Protein AF-A0AAV4ZDG6-F1 (afdb_monomer)

Sequence (101 aa):
MLIAMTASVILVVTTILVLYETLRLTSEHIVELPVPPRVRILGVVLMTFVGHTVAVWIYAGADWLLVLWIGEDAFAGTPVKTFLDCLYFSVVTYTSLGFGD

Radius of gyration: 16.95 Å; Cα contacts (8 Å, |Δi|>4): 64; chains: 1; bounding box: 43×28×42 Å

Mean predicted aligned error: 5.87 Å

Organism: NCBI:txid570505

Solvent-accessible surface area (backbone atoms only — not comparable to full-atom values): 5714 Å² total; per-residue (Å²): 108,70,67,57,56,53,49,50,54,51,50,53,52,51,39,52,52,48,43,48,48,41,51,50,55,46,59,63,57,56,72,76,48,98,63,58,74,71,58,50,54,52,51,50,53,53,45,49,51,51,30,52,53,53,40,35,50,52,49,13,50,52,50,40,50,46,35,75,74,67,34,68,75,71,42,93,84,53,91,60,83,47,67,67,45,25,38,51,51,29,46,32,59,75,69,68,67,56,83,95,120

Nearest PDB structures (foldseek):
  8i6v-assembly1_A  TM=3.819E-01  e=5.790E+00  Saccharomyces cerevisiae S288C

Foldseek 3Di:
DVVVVVLVVVLVVVLVVLLVVLQVVLVVVLVPDPDDPVVSVVSNVVSNVVSLLVSLLSQLVSVVVCCVPVNQPPDPPDRQPDSVSSSVVSVCVSVVVDDPD

Structure (mmCIF, N/CA/C/O backbone):
data_AF-A0AAV4ZDG6-F1
#
_entry.id   AF-A0AAV4ZDG6-F1
#
loop_
_atom_site.group_PDB
_atom_site.id
_atom_site.type_symbol
_atom_site.label_atom_id
_atom_site.label_alt_id
_atom_site.label_comp_id
_atom_site.label_asym_id
_atom_site.label_entity_id
_atom_site.label_seq_id
_atom_site.pdbx_PDB_ins_code
_atom_site.Cartn_x
_atom_site.Cartn_y
_atom_site.Cartn_z
_atom_site.occupancy
_atom_site.B_iso_or_equiv
_atom_site.auth_seq_id
_atom_site.auth_comp_id
_atom_site.auth_asym_id
_atom_site.auth_atom_id
_atom_site.pdbx_PDB_model_num
ATOM 1 N N . MET A 1 1 ? 17.564 8.357 -11.073 1.00 77.06 1 MET A N 1
ATOM 2 C CA . MET A 1 1 ? 17.749 8.610 -9.622 1.00 77.06 1 MET A CA 1
ATOM 3 C C . MET A 1 1 ? 16.758 9.632 -9.071 1.00 77.06 1 MET A C 1
ATOM 5 O O . MET A 1 1 ? 15.941 9.230 -8.261 1.00 77.06 1 MET A O 1
ATOM 9 N N . LEU A 1 2 ? 16.746 10.894 -9.528 1.00 86.25 2 LEU A N 1
ATOM 10 C CA . LEU A 1 2 ? 15.786 11.905 -9.035 1.00 86.25 2 LEU A CA 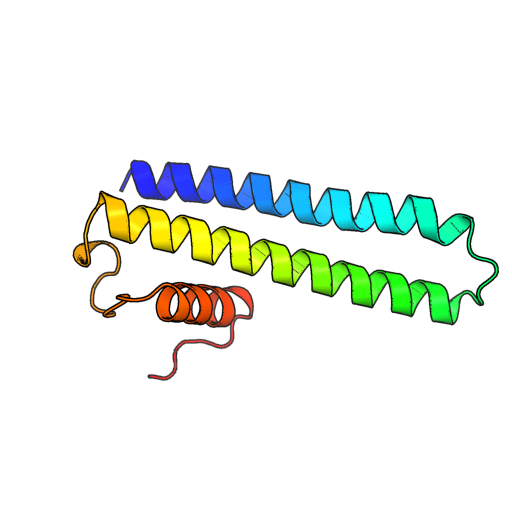1
ATOM 11 C C . LEU A 1 2 ? 14.315 11.468 -9.167 1.00 86.25 2 LEU A C 1
ATOM 13 O O . LEU A 1 2 ? 13.578 11.545 -8.194 1.00 86.25 2 LEU A O 1
ATOM 17 N N . ILE A 1 3 ? 13.924 10.924 -10.327 1.00 85.12 3 ILE A N 1
ATOM 18 C CA . ILE A 1 3 ? 12.560 10.416 -10.576 1.00 85.12 3 ILE A CA 1
ATOM 19 C C . ILE A 1 3 ? 12.159 9.355 -9.543 1.00 85.12 3 ILE A C 1
ATOM 21 O O . ILE A 1 3 ? 11.086 9.450 -8.957 1.00 85.12 3 ILE A O 1
ATOM 25 N N . ALA A 1 4 ? 13.040 8.385 -9.281 1.00 84.00 4 ALA A N 1
ATOM 26 C CA . ALA A 1 4 ? 12.790 7.329 -8.305 1.00 84.00 4 ALA A CA 1
ATOM 27 C C . ALA A 1 4 ? 12.646 7.896 -6.885 1.00 84.00 4 ALA A C 1
ATOM 29 O O . ALA A 1 4 ? 11.707 7.540 -6.188 1.00 84.00 4 ALA A O 1
ATOM 30 N N . MET A 1 5 ? 13.503 8.843 -6.479 1.00 89.38 5 MET A N 1
ATOM 31 C CA . MET A 1 5 ? 13.400 9.486 -5.160 1.00 89.38 5 MET A CA 1
ATOM 32 C C . MET A 1 5 ? 12.076 10.241 -4.997 1.00 89.38 5 MET A C 1
ATOM 34 O O . MET A 1 5 ? 11.420 10.126 -3.964 1.00 89.38 5 MET A O 1
ATOM 38 N N . THR A 1 6 ? 11.660 10.990 -6.021 1.00 91.00 6 THR A N 1
ATOM 39 C CA . THR A 1 6 ? 10.373 11.694 -6.010 1.00 91.00 6 THR A CA 1
ATOM 40 C C . THR A 1 6 ? 9.203 10.713 -5.963 1.00 91.00 6 THR A C 1
ATOM 42 O O . THR A 1 6 ? 8.293 10.901 -5.157 1.00 91.00 6 THR A O 1
ATOM 45 N N . ALA A 1 7 ? 9.244 9.640 -6.758 1.00 90.38 7 ALA A N 1
ATOM 46 C CA . ALA A 1 7 ? 8.234 8.585 -6.734 1.00 90.38 7 ALA A CA 1
ATOM 47 C C . ALA A 1 7 ? 8.139 7.924 -5.351 1.00 90.38 7 ALA A C 1
ATOM 49 O O . ALA A 1 7 ? 7.037 7.756 -4.839 1.00 90.38 7 ALA A O 1
ATOM 50 N N . SER A 1 8 ? 9.269 7.632 -4.697 1.00 91.12 8 SER A N 1
ATOM 51 C CA . SER A 1 8 ? 9.286 7.060 -3.346 1.00 91.12 8 SER A CA 1
ATOM 52 C C . SER A 1 8 ? 8.618 7.971 -2.317 1.00 91.12 8 SER A C 1
ATOM 54 O O . SER A 1 8 ? 7.827 7.492 -1.511 1.00 91.12 8 SER A O 1
ATOM 56 N N . VAL A 1 9 ? 8.886 9.282 -2.349 1.00 95.44 9 VAL A N 1
ATOM 57 C CA . VAL A 1 9 ? 8.233 10.237 -1.435 1.00 95.44 9 VAL A CA 1
ATOM 58 C C . VAL A 1 9 ? 6.724 10.268 -1.671 1.00 95.44 9 VAL A C 1
ATOM 60 O O . VAL A 1 9 ? 5.959 10.201 -0.710 1.00 95.44 9 VAL A O 1
ATOM 63 N N . ILE A 1 10 ? 6.290 10.319 -2.935 1.00 95.44 10 ILE A N 1
ATOM 64 C CA . ILE A 1 10 ? 4.865 10.287 -3.292 1.00 95.44 10 ILE A CA 1
ATOM 65 C C . ILE A 1 10 ? 4.223 9.000 -2.771 1.00 95.44 10 ILE A C 1
ATOM 67 O O . ILE A 1 10 ? 3.211 9.068 -2.083 1.00 95.44 10 ILE A O 1
ATOM 71 N N . LEU A 1 11 ? 4.840 7.844 -3.021 1.00 94.94 11 LEU A N 1
ATOM 72 C CA . LEU A 1 11 ? 4.333 6.543 -2.587 1.00 94.94 11 LEU A CA 1
ATOM 73 C C . LEU A 1 11 ? 4.215 6.425 -1.070 1.00 94.94 11 LEU A C 1
ATOM 75 O O . LEU A 1 11 ? 3.206 5.922 -0.576 1.00 94.94 11 LEU A O 1
ATOM 79 N N . VAL A 1 12 ? 5.202 6.923 -0.322 1.00 95.88 12 VAL A N 1
ATOM 80 C CA . VAL A 1 12 ? 5.152 6.943 1.146 1.00 95.88 12 VAL A CA 1
ATOM 81 C C . VAL A 1 12 ? 3.985 7.803 1.628 1.00 95.88 12 VAL A C 1
ATOM 83 O O . VAL A 1 12 ? 3.203 7.353 2.463 1.00 95.88 12 VAL A O 1
ATOM 86 N N . VAL A 1 13 ? 3.815 9.008 1.075 1.00 97.56 13 VAL A N 1
ATOM 87 C CA . VAL A 1 13 ? 2.696 9.892 1.437 1.00 97.56 13 VAL A CA 1
ATOM 88 C C . VAL A 1 13 ? 1.356 9.244 1.091 1.00 97.56 13 VAL A C 1
ATOM 90 O O . VAL A 1 13 ? 0.466 9.197 1.938 1.00 97.56 13 VAL A O 1
ATOM 93 N N . THR A 1 14 ? 1.212 8.687 -0.112 1.00 96.50 14 THR A N 1
ATOM 94 C CA . THR A 1 14 ? -0.003 7.979 -0.532 1.00 96.50 14 THR A CA 1
ATOM 95 C C . THR A 1 14 ? -0.305 6.79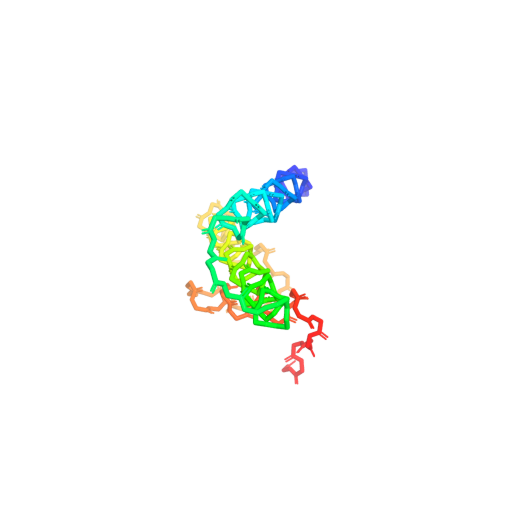9 0.388 1.00 96.50 14 THR A C 1
ATOM 97 O O . THR A 1 14 ? -1.450 6.624 0.795 1.00 96.50 14 THR A O 1
ATOM 100 N N . THR A 1 15 ? 0.708 6.030 0.784 1.00 96.00 15 THR A N 1
ATOM 101 C CA . THR A 1 15 ? 0.550 4.897 1.705 1.00 96.00 15 THR A CA 1
ATOM 102 C C . THR A 1 15 ? 0.063 5.351 3.074 1.00 96.00 15 THR A C 1
ATOM 104 O O . THR A 1 15 ? -0.875 4.769 3.615 1.00 96.00 15 THR A O 1
ATOM 107 N N . ILE A 1 16 ? 0.645 6.424 3.618 1.00 96.50 16 ILE A N 1
ATOM 108 C CA . ILE A 1 16 ? 0.205 7.006 4.891 1.00 96.50 16 ILE A CA 1
ATOM 109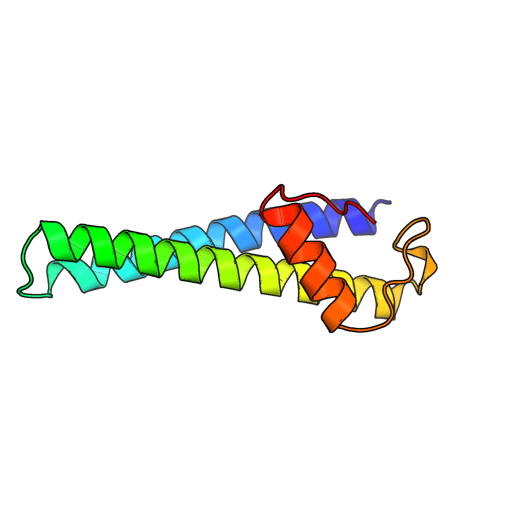 C C . ILE A 1 16 ? -1.260 7.440 4.800 1.00 96.50 16 ILE A C 1
ATOM 111 O O . ILE A 1 16 ? -2.033 7.142 5.707 1.00 96.50 16 ILE A O 1
ATOM 115 N N . LEU A 1 17 ? -1.658 8.097 3.707 1.00 97.25 17 LEU A N 1
ATOM 116 C CA . LEU A 1 17 ? -3.039 8.538 3.503 1.00 97.25 17 LEU A CA 1
ATOM 117 C C . LEU A 1 17 ? -4.014 7.362 3.390 1.00 97.25 17 LEU A C 1
ATOM 119 O O . LEU A 1 17 ? -5.076 7.402 4.002 1.00 97.25 17 LEU A O 1
ATOM 123 N N . VAL A 1 18 ? -3.654 6.302 2.663 1.00 96.12 18 VAL A N 1
ATOM 124 C CA . VAL A 1 18 ? -4.484 5.094 2.538 1.00 96.12 18 VAL A CA 1
ATOM 125 C C . VAL A 1 18 ? -4.667 4.421 3.892 1.00 96.12 18 VAL A C 1
ATOM 127 O O . VAL A 1 18 ? -5.793 4.118 4.280 1.00 96.12 18 VAL A O 1
ATOM 130 N N . LEU A 1 19 ? -3.583 4.225 4.644 1.00 95.62 19 LEU A N 1
ATOM 131 C CA . LEU A 1 19 ? -3.657 3.616 5.970 1.00 95.62 19 LEU A CA 1
ATOM 132 C C . LEU A 1 1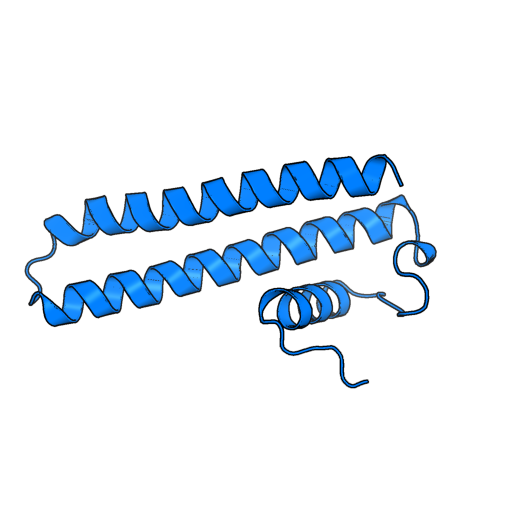9 ? -4.463 4.489 6.937 1.00 95.62 19 LEU A C 1
ATOM 134 O O . LEU A 1 19 ? -5.327 3.977 7.648 1.00 95.62 19 LEU A O 1
ATOM 138 N N . TYR A 1 20 ? -4.249 5.804 6.914 1.00 95.44 20 TYR A N 1
ATOM 139 C CA . TYR A 1 20 ? -5.040 6.744 7.699 1.00 95.44 20 TYR A CA 1
ATOM 140 C C . TYR A 1 20 ? -6.531 6.646 7.364 1.00 95.44 20 TYR A C 1
ATOM 142 O O . TYR A 1 20 ? -7.340 6.478 8.274 1.00 95.44 20 TYR A O 1
ATOM 150 N N . GLU A 1 21 ? -6.899 6.683 6.083 1.00 95.06 21 G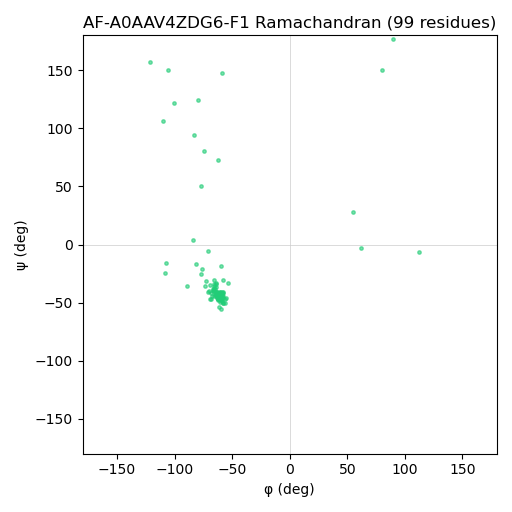LU A N 1
ATOM 151 C CA . GLU A 1 21 ? -8.302 6.628 5.669 1.00 95.06 21 GLU A CA 1
ATOM 152 C C . GLU A 1 21 ? -8.932 5.279 6.026 1.00 95.06 21 GLU A C 1
ATOM 154 O O . GLU A 1 21 ? -10.057 5.235 6.512 1.00 95.06 21 GLU A O 1
ATOM 159 N N . THR A 1 22 ? -8.197 4.170 5.886 1.00 94.69 22 THR A N 1
ATOM 160 C CA . THR A 1 22 ? -8.703 2.848 6.293 1.00 94.69 22 THR A CA 1
ATOM 161 C C . THR A 1 22 ? -9.011 2.796 7.789 1.00 94.69 22 THR A C 1
ATOM 163 O O . THR A 1 22 ? -10.065 2.290 8.181 1.00 94.69 22 THR A O 1
ATOM 166 N N . LEU A 1 23 ? -8.151 3.374 8.634 1.00 93.50 23 LEU A N 1
ATOM 167 C CA . LEU A 1 23 ? -8.379 3.462 10.075 1.00 93.50 23 LEU A CA 1
ATOM 168 C C . LEU A 1 23 ? -9.505 4.438 10.416 1.00 93.50 23 LEU A C 1
ATOM 170 O O . LEU A 1 23 ? -10.325 4.130 11.279 1.00 93.50 23 LEU A O 1
ATOM 174 N N . ARG A 1 24 ? -9.578 5.580 9.726 1.00 93.81 24 ARG A N 1
ATOM 175 C CA . ARG A 1 24 ? -10.627 6.587 9.901 1.00 93.81 24 ARG A CA 1
ATOM 176 C C . ARG A 1 24 ? -11.999 6.010 9.571 1.00 93.81 24 ARG A C 1
ATOM 178 O O . ARG A 1 24 ? -12.872 6.016 10.434 1.00 93.81 24 ARG A O 1
ATOM 185 N N . LEU A 1 25 ? -12.161 5.430 8.380 1.00 91.88 25 LEU A N 1
ATOM 186 C CA . LEU A 1 25 ? -13.402 4.782 7.954 1.00 91.88 25 LEU A CA 1
ATOM 187 C C . LEU A 1 25 ? -13.790 3.667 8.919 1.00 91.88 25 LEU A C 1
ATOM 189 O O . LEU A 1 25 ? -14.942 3.587 9.339 1.00 91.88 25 LEU A O 1
ATOM 193 N N . THR A 1 26 ? -12.833 2.835 9.329 1.00 91.50 26 THR A N 1
ATOM 194 C CA . THR A 1 26 ? -13.129 1.766 10.284 1.00 91.50 26 THR A CA 1
ATOM 195 C C . THR A 1 26 ? -13.566 2.331 11.634 1.00 91.50 26 THR A C 1
ATOM 197 O O . THR A 1 26 ? -14.547 1.858 12.196 1.00 91.50 26 THR A O 1
ATOM 200 N N . SER A 1 27 ? -12.896 3.364 12.146 1.00 89.19 27 SER A N 1
ATOM 201 C CA . SER A 1 27 ? -13.253 4.003 13.415 1.00 89.19 27 SER A CA 1
ATOM 202 C C . SER A 1 27 ? -14.629 4.668 13.378 1.00 89.19 27 SER A C 1
ATOM 204 O O . SER A 1 27 ? -15.330 4.634 14.385 1.00 89.19 27 SER A O 1
ATOM 206 N N . GLU A 1 28 ? -15.020 5.272 12.256 1.00 89.56 28 GLU A N 1
ATOM 207 C CA . GLU A 1 28 ? -16.338 5.901 12.107 1.00 89.56 28 GLU A CA 1
ATOM 208 C C . GLU A 1 28 ? -17.450 4.841 12.093 1.00 89.56 28 GLU A C 1
ATOM 210 O O . GLU A 1 28 ? -18.405 4.935 12.862 1.00 89.56 28 GLU A O 1
ATOM 215 N N . HIS A 1 29 ? -17.287 3.765 11.318 1.00 86.69 29 HIS A N 1
ATOM 216 C CA . HIS A 1 29 ? -18.325 2.739 11.163 1.00 86.69 29 HIS A CA 1
ATOM 217 C C . HIS A 1 29 ? -18.422 1.772 12.356 1.00 86.69 29 HIS A C 1
ATOM 219 O O . HIS A 1 29 ? -19.473 1.183 12.606 1.00 86.69 29 HIS A O 1
ATOM 225 N N . ILE A 1 30 ? -17.344 1.579 13.124 1.00 84.88 30 ILE A N 1
ATOM 226 C CA . ILE A 1 30 ? -17.326 0.584 14.208 1.00 84.88 30 ILE A CA 1
ATOM 227 C C . ILE A 1 30 ? -18.091 1.012 15.461 1.00 84.88 30 ILE A C 1
ATOM 229 O O . ILE A 1 30 ? -18.481 0.163 16.268 1.00 84.88 30 ILE A O 1
ATOM 233 N N . VAL A 1 31 ? -18.300 2.319 15.635 1.00 77.50 31 VAL A N 1
ATOM 234 C CA . VAL A 1 31 ? -19.054 2.878 16.764 1.00 77.50 31 VAL A CA 1
ATOM 235 C C . VAL A 1 31 ? -20.540 2.536 16.642 1.00 77.50 31 VAL A C 1
ATOM 237 O O . VAL A 1 3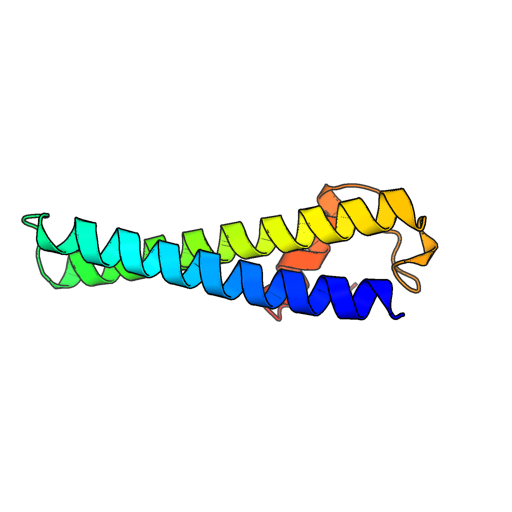1 ? -21.179 2.240 17.653 1.00 77.50 31 VAL A O 1
ATOM 240 N N . GLU A 1 32 ? -21.061 2.492 15.416 1.00 79.44 32 GLU A N 1
ATOM 241 C CA . GLU A 1 32 ? -22.480 2.271 15.114 1.00 79.44 32 GLU A CA 1
ATOM 242 C C . GLU A 1 32 ? -22.888 0.789 15.138 1.00 79.44 32 GLU A C 1
ATOM 244 O O . GLU A 1 32 ? -24.069 0.462 15.253 1.00 79.44 32 GLU A O 1
ATOM 249 N N . LEU A 1 33 ? -21.923 -0.134 15.076 1.00 80.06 33 LEU A N 1
ATOM 250 C CA . LEU A 1 33 ? -22.204 -1.567 15.037 1.00 80.06 33 LEU A CA 1
ATOM 251 C C . LEU A 1 33 ? -22.519 -2.118 16.444 1.00 80.06 33 LEU A C 1
ATOM 253 O O . LEU A 1 33 ? -21.662 -2.043 17.337 1.00 80.06 33 LEU A O 1
ATOM 257 N N . PRO A 1 34 ? -23.681 -2.769 16.665 1.00 82.50 34 PRO A N 1
ATOM 258 C CA . PRO A 1 34 ? -24.056 -3.389 17.941 1.00 82.50 34 PRO A CA 1
ATOM 259 C C . PRO A 1 34 ? -23.328 -4.731 18.159 1.00 82.50 34 PRO A C 1
ATOM 261 O O . PRO A 1 34 ? -23.938 -5.759 18.440 1.00 82.50 34 PRO A O 1
ATOM 264 N N . VAL A 1 35 ? -22.004 -4.744 17.993 1.00 85.06 35 VAL A N 1
ATOM 265 C CA . VAL A 1 35 ? -21.150 -5.931 18.132 1.00 85.06 35 VAL A CA 1
ATOM 266 C C . VAL A 1 35 ? -20.334 -5.894 19.431 1.00 85.06 35 VAL A C 1
ATOM 268 O O . VAL A 1 35 ? -19.962 -4.809 19.895 1.00 85.06 35 VAL A O 1
ATOM 271 N N . PRO A 1 36 ? -19.994 -7.061 20.013 1.00 88.31 36 PRO A N 1
ATOM 272 C CA . PRO A 1 36 ? -19.179 -7.134 21.221 1.00 88.31 36 PRO A CA 1
ATOM 273 C C . PRO A 1 36 ? -17.800 -6.478 21.029 1.00 88.31 36 PRO A C 1
ATOM 275 O O . PRO A 1 36 ? -17.212 -6.614 19.951 1.00 88.31 36 PRO A O 1
ATOM 278 N N . PRO A 1 37 ? -17.202 -5.870 22.073 1.00 84.12 37 PRO A N 1
ATOM 279 C CA . PRO A 1 37 ? -15.907 -5.186 21.972 1.00 84.12 37 PRO A CA 1
ATOM 280 C C . PRO A 1 37 ? -14.774 -6.035 21.372 1.00 84.12 37 PRO A C 1
ATOM 282 O O . PRO A 1 37 ? -13.932 -5.522 20.644 1.00 84.12 37 PRO A O 1
ATOM 285 N N . ARG A 1 38 ? -14.771 -7.353 21.616 1.00 86.44 38 ARG A N 1
ATOM 286 C CA . ARG A 1 38 ? -13.771 -8.279 21.053 1.00 86.44 38 ARG A CA 1
ATOM 287 C C . ARG A 1 38 ? -13.881 -8.424 19.531 1.00 86.44 38 ARG A C 1
ATOM 289 O O . ARG A 1 38 ? -12.864 -8.497 18.851 1.00 86.44 38 ARG A O 1
ATOM 296 N N . VAL A 1 39 ? -15.104 -8.437 18.998 1.00 87.44 39 VAL A N 1
ATOM 297 C CA . VAL A 1 39 ? -15.361 -8.541 17.551 1.00 87.44 39 VAL A CA 1
ATOM 298 C C . VAL A 1 39 ? -15.009 -7.229 16.851 1.00 87.44 39 VAL A C 1
ATOM 300 O O . VAL A 1 39 ? -14.516 -7.251 15.728 1.00 87.44 39 VAL A O 1
ATOM 303 N N . ARG A 1 40 ? -15.170 -6.090 17.541 1.00 88.00 40 ARG A N 1
ATOM 304 C CA . ARG A 1 40 ? -14.720 -4.785 17.035 1.00 88.00 40 ARG A CA 1
ATOM 305 C C . ARG A 1 40 ? -13.221 -4.791 16.746 1.00 88.00 40 ARG A C 1
ATOM 307 O O . ARG A 1 40 ? -12.808 -4.456 15.644 1.00 88.00 40 ARG A O 1
ATOM 314 N N . ILE A 1 41 ? -12.409 -5.245 17.700 1.00 89.62 41 ILE A N 1
ATOM 315 C CA . ILE A 1 41 ? -10.950 -5.305 17.520 1.00 89.62 41 ILE A CA 1
ATOM 316 C C . ILE A 1 41 ? -10.586 -6.179 16.313 1.00 89.62 41 ILE A C 1
ATOM 318 O O . ILE A 1 41 ? -9.759 -5.774 15.501 1.00 89.62 41 ILE A O 1
ATOM 322 N N . LEU A 1 42 ? -11.244 -7.331 16.144 1.00 91.69 42 LEU A N 1
ATOM 323 C CA . LEU A 1 42 ? -11.017 -8.196 14.984 1.00 91.69 42 LEU A CA 1
ATOM 324 C C . LEU A 1 42 ? -11.340 -7.487 13.658 1.00 91.69 42 LEU A C 1
ATOM 326 O O . LEU A 1 42 ? -10.575 -7.605 12.704 1.00 91.69 42 LEU A O 1
ATOM 330 N N . GLY A 1 43 ? -12.431 -6.717 13.613 1.00 91.44 43 GLY A N 1
ATOM 331 C CA . GLY A 1 43 ? -12.793 -5.894 12.457 1.00 91.44 43 GLY A CA 1
ATOM 332 C C . GLY A 1 43 ? -11.738 -4.836 12.128 1.00 91.44 43 GLY A C 1
ATOM 333 O O . GLY A 1 43 ? -11.352 -4.708 10.970 1.00 91.44 43 GLY A O 1
ATOM 334 N N . VAL A 1 44 ? -11.207 -4.139 13.142 1.00 92.69 44 VAL A N 1
ATOM 335 C CA . VAL A 1 44 ? -10.118 -3.160 12.954 1.00 92.69 44 VAL A CA 1
ATOM 336 C C . VAL A 1 44 ? -8.871 -3.824 12.390 1.00 92.69 44 VAL A C 1
ATOM 338 O O . VAL A 1 44 ? -8.293 -3.321 11.429 1.00 92.69 44 VAL A O 1
ATOM 341 N N . VAL A 1 45 ? -8.475 -4.969 12.948 1.00 93.94 45 VAL A N 1
ATOM 342 C CA . VAL A 1 45 ? -7.306 -5.720 12.475 1.00 93.94 45 VAL A CA 1
ATOM 343 C C . VAL A 1 45 ? -7.493 -6.143 11.016 1.00 93.94 45 VAL A C 1
ATOM 345 O O . VAL A 1 45 ? -6.616 -5.882 10.197 1.00 93.94 45 VAL A O 1
ATOM 348 N N . LEU A 1 46 ? -8.646 -6.719 10.658 1.00 94.25 46 LEU A N 1
ATOM 349 C CA . LEU A 1 46 ? -8.948 -7.117 9.278 1.00 94.25 46 LEU A CA 1
ATOM 350 C C . LEU A 1 46 ? -8.913 -5.929 8.308 1.00 94.25 46 LEU A C 1
ATOM 352 O O . LEU A 1 46 ? -8.260 -6.009 7.271 1.00 94.25 46 LEU A O 1
ATOM 356 N N . MET A 1 47 ? -9.555 -4.813 8.657 1.00 94.31 47 MET A N 1
ATOM 357 C CA . MET A 1 47 ? -9.550 -3.609 7.819 1.00 94.31 47 MET A CA 1
ATOM 358 C C . MET A 1 47 ? -8.154 -3.002 7.675 1.00 94.31 47 MET A C 1
ATOM 360 O O . MET A 1 47 ? -7.800 -2.507 6.606 1.00 94.31 47 MET A O 1
ATOM 364 N N . THR A 1 48 ? -7.332 -3.098 8.720 1.00 94.06 48 THR A N 1
ATOM 365 C CA . THR A 1 48 ? -5.931 -2.671 8.672 1.00 94.06 48 THR A CA 1
ATOM 366 C C . THR A 1 48 ? -5.159 -3.504 7.651 1.00 94.06 48 THR A C 1
ATOM 368 O O . THR A 1 48 ? -4.463 -2.936 6.812 1.00 94.06 48 THR A O 1
ATOM 371 N N . PHE A 1 49 ? -5.322 -4.832 7.651 1.00 94.62 49 PHE A N 1
ATOM 372 C CA . PHE A 1 49 ? -4.700 -5.702 6.647 1.00 94.62 49 PHE A CA 1
ATOM 373 C C . PHE A 1 49 ? -5.156 -5.377 5.223 1.00 94.62 49 PHE A C 1
ATOM 375 O O . PHE A 1 49 ? -4.315 -5.320 4.331 1.00 94.62 49 PHE A O 1
ATOM 382 N N . VAL A 1 50 ? -6.443 -5.081 5.012 1.00 95.31 50 VAL A N 1
ATOM 383 C CA . VAL A 1 50 ? -6.943 -4.618 3.705 1.00 95.31 50 VAL A CA 1
ATOM 384 C C . VAL A 1 50 ? -6.227 -3.337 3.269 1.00 95.31 50 VAL A C 1
ATOM 386 O O . VAL A 1 50 ? -5.770 -3.255 2.132 1.00 95.31 50 VAL A O 1
ATOM 389 N N . GLY A 1 51 ? -6.056 -2.368 4.174 1.00 96.00 51 GLY A N 1
ATOM 390 C CA . GLY A 1 51 ? -5.293 -1.148 3.898 1.00 96.00 51 GLY A CA 1
ATOM 391 C C . GLY A 1 51 ? -3.844 -1.424 3.483 1.00 96.00 51 GLY A C 1
ATOM 392 O O . GLY A 1 51 ? -3.352 -0.825 2.527 1.00 96.00 51 GLY A O 1
ATOM 393 N N . HIS A 1 52 ? -3.182 -2.384 4.135 1.00 95.25 52 HIS A N 1
ATOM 394 C CA . HIS A 1 52 ? -1.828 -2.811 3.766 1.00 95.25 52 HIS A CA 1
ATOM 395 C C . HIS A 1 52 ? -1.804 -3.502 2.395 1.00 95.25 52 HIS A C 1
ATOM 397 O O . HIS A 1 52 ? -0.916 -3.236 1.590 1.00 95.25 52 HIS A O 1
ATOM 403 N N . THR A 1 53 ? -2.795 -4.340 2.075 1.00 94.81 53 THR A N 1
ATOM 404 C CA . THR A 1 53 ? -2.912 -4.960 0.745 1.00 94.81 53 THR A CA 1
ATOM 405 C C . THR A 1 53 ? -3.089 -3.913 -0.357 1.00 94.81 53 THR A C 1
ATOM 407 O O . THR A 1 53 ? -2.432 -3.997 -1.392 1.00 94.81 53 THR A O 1
ATOM 410 N N . VAL A 1 54 ? -3.917 -2.889 -0.126 1.00 95.81 54 VAL A N 1
ATOM 411 C CA . VAL A 1 54 ? -4.080 -1.773 -1.070 1.00 95.81 54 VAL A CA 1
ATOM 412 C C . VAL A 1 54 ? -2.769 -1.004 -1.238 1.00 95.81 54 VAL A C 1
ATOM 414 O O . VAL A 1 54 ? -2.408 -0.670 -2.365 1.00 95.81 54 VAL A O 1
ATOM 417 N N . ALA A 1 55 ? -2.022 -0.769 -0.154 1.00 94.50 55 ALA A N 1
ATOM 418 C CA . ALA A 1 55 ? -0.707 -0.138 -0.239 1.00 94.50 55 ALA A CA 1
ATOM 419 C C . ALA A 1 55 ? 0.243 -0.936 -1.146 1.00 94.50 55 ALA A C 1
ATOM 421 O O . ALA A 1 55 ? 0.851 -0.361 -2.044 1.00 94.50 55 ALA A O 1
ATOM 422 N N . VAL A 1 56 ? 0.307 -2.262 -0.992 1.00 94.62 56 VAL A N 1
ATOM 423 C CA . VAL A 1 56 ? 1.128 -3.131 -1.853 1.00 94.62 56 VAL A CA 1
ATOM 424 C C . VAL A 1 56 ? 0.753 -2.993 -3.331 1.00 94.62 56 VAL A C 1
ATOM 426 O O . VAL A 1 56 ? 1.637 -2.900 -4.180 1.00 94.62 56 VAL A O 1
ATOM 429 N N . TRP A 1 57 ? -0.539 -2.927 -3.658 1.00 93.88 57 TRP A N 1
ATOM 430 C CA . TRP A 1 57 ? -0.986 -2.728 -5.042 1.00 93.88 57 TRP A CA 1
ATOM 431 C C . TRP A 1 57 ? -0.597 -1.363 -5.610 1.00 93.88 57 TRP A C 1
ATOM 433 O O . TRP A 1 57 ? -0.298 -1.262 -6.798 1.00 93.88 57 TRP A O 1
ATOM 443 N N . ILE A 1 58 ? -0.566 -0.322 -4.776 1.00 94.31 58 ILE A N 1
ATOM 444 C CA . ILE A 1 58 ? -0.107 1.014 -5.176 1.00 94.31 58 ILE A CA 1
ATOM 445 C C . ILE A 1 58 ? 1.386 0.990 -5.522 1.00 94.31 58 ILE A C 1
ATOM 447 O O . ILE A 1 58 ? 1.768 1.537 -6.557 1.00 94.31 58 ILE A O 1
ATOM 451 N N . TYR A 1 59 ? 2.212 0.319 -4.711 1.00 92.00 59 TYR A N 1
ATOM 452 C CA . TYR A 1 59 ? 3.632 0.117 -5.024 1.00 92.00 59 TYR A CA 1
ATOM 453 C C . TYR A 1 59 ? 3.806 -0.665 -6.328 1.00 92.00 59 TYR A C 1
ATOM 455 O O . TYR A 1 59 ? 4.479 -0.179 -7.232 1.00 92.00 59 TYR A O 1
ATOM 463 N N . ALA A 1 60 ? 3.105 -1.791 -6.484 1.00 91.12 60 ALA A N 1
ATOM 464 C CA . ALA A 1 60 ? 3.180 -2.611 -7.692 1.00 91.12 60 ALA A CA 1
ATOM 465 C C . ALA A 1 60 ? 2.776 -1.836 -8.955 1.00 91.12 60 ALA A C 1
ATOM 467 O O . ALA A 1 60 ? 3.414 -1.954 -9.999 1.00 91.12 60 ALA A O 1
ATOM 468 N N . GLY A 1 61 ? 1.725 -1.015 -8.864 1.00 90.31 61 GLY A N 1
ATOM 469 C CA . GLY A 1 61 ? 1.275 -0.164 -9.962 1.00 90.31 61 GLY A CA 1
ATOM 470 C C . GLY A 1 61 ? 2.277 0.933 -10.322 1.00 90.31 61 GLY A C 1
ATOM 471 O O . GLY A 1 61 ? 2.480 1.208 -11.504 1.00 90.31 61 GLY A O 1
ATOM 472 N N . ALA A 1 62 ? 2.924 1.548 -9.330 1.00 90.06 62 ALA A N 1
ATOM 473 C CA . ALA A 1 62 ? 3.950 2.558 -9.571 1.00 90.06 62 ALA A CA 1
ATOM 474 C C . ALA A 1 62 ? 5.234 1.955 -10.148 1.00 90.06 62 ALA A C 1
ATOM 476 O O . ALA A 1 62 ? 5.786 2.515 -11.094 1.00 90.06 62 ALA A O 1
ATOM 477 N N . ASP A 1 63 ? 5.657 0.798 -9.641 1.00 85.62 63 ASP A N 1
ATOM 478 C CA . ASP A 1 63 ? 6.785 0.035 -10.170 1.00 85.62 63 ASP A CA 1
ATOM 479 C C . ASP A 1 63 ? 6.525 -0.364 -11.628 1.00 85.62 63 ASP A C 1
ATOM 481 O O . ASP A 1 63 ? 7.363 -0.124 -12.494 1.00 85.62 63 ASP A O 1
ATOM 485 N N . TRP A 1 64 ? 5.320 -0.855 -11.938 1.00 86.44 64 TRP A N 1
ATOM 486 C CA . TRP A 1 64 ? 4.903 -1.164 -13.308 1.00 86.44 64 TRP A CA 1
ATOM 487 C C . TRP A 1 64 ? 4.949 0.061 -14.230 1.00 86.44 64 TRP A C 1
ATOM 489 O O . TRP A 1 64 ? 5.444 -0.015 -15.355 1.00 86.44 64 TRP A O 1
ATOM 499 N N . LEU A 1 65 ? 4.478 1.218 -13.753 1.00 85.75 65 LEU A N 1
ATOM 500 C CA . LEU A 1 65 ? 4.574 2.472 -14.501 1.00 85.75 65 LEU A CA 1
ATOM 501 C C . LEU A 1 65 ? 6.035 2.859 -14.760 1.00 85.75 65 LEU A C 1
ATOM 503 O O . LEU A 1 65 ? 6.364 3.278 -15.866 1.00 85.75 65 LEU A O 1
ATOM 507 N N . LEU A 1 66 ? 6.924 2.698 -13.780 1.00 83.06 66 LEU A N 1
ATOM 508 C CA . LEU A 1 66 ? 8.345 2.993 -13.955 1.00 83.06 66 LEU A CA 1
ATOM 509 C C . LEU A 1 66 ? 8.999 2.073 -14.994 1.00 83.06 66 LEU A C 1
ATOM 511 O O . LEU A 1 66 ? 9.742 2.579 -15.835 1.00 83.06 66 LEU A O 1
ATOM 515 N N . VAL A 1 67 ? 8.671 0.773 -15.006 1.00 82.00 67 VAL A N 1
ATOM 516 C CA . VAL A 1 67 ? 9.131 -0.167 -16.050 1.00 82.00 67 VAL A CA 1
ATOM 517 C C . VAL A 1 67 ? 8.671 0.284 -17.436 1.00 82.00 67 VAL A C 1
ATOM 519 O O . VAL A 1 67 ? 9.471 0.316 -18.368 1.00 82.00 67 VAL A O 1
ATOM 522 N N . LEU A 1 68 ? 7.405 0.689 -17.581 1.00 80.06 68 LEU A N 1
ATOM 523 C CA . LEU A 1 68 ? 6.865 1.138 -18.869 1.00 80.06 68 LEU A CA 1
ATOM 524 C C . LEU A 1 68 ? 7.535 2.418 -19.394 1.00 80.06 68 LEU A C 1
ATOM 526 O O . LEU A 1 68 ? 7.645 2.593 -20.605 1.00 80.06 68 LEU A O 1
ATOM 530 N N . TRP A 1 69 ? 7.955 3.320 -18.503 1.00 76.94 69 TRP A N 1
ATOM 531 C CA . TRP A 1 69 ? 8.536 4.614 -18.879 1.00 76.94 69 TRP A CA 1
ATOM 532 C C . TRP A 1 69 ? 10.055 4.581 -19.075 1.00 76.94 69 TRP A C 1
ATOM 534 O O . TRP A 1 69 ? 10.569 5.315 -19.917 1.00 76.94 69 TRP A O 1
ATOM 5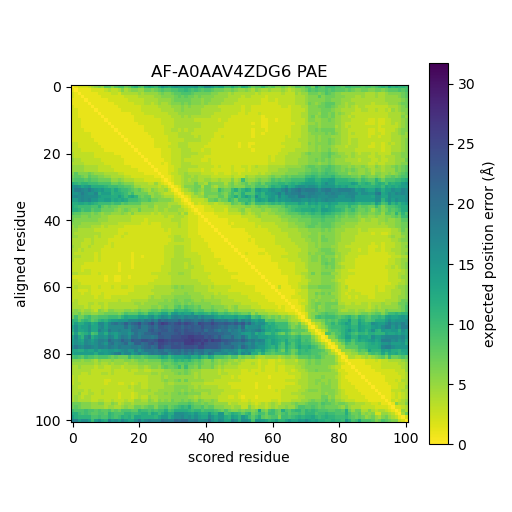44 N N . ILE A 1 70 ? 10.778 3.790 -18.277 1.00 72.31 70 ILE A N 1
ATOM 545 C CA . ILE A 1 70 ? 12.251 3.798 -18.216 1.00 72.31 70 ILE A CA 1
ATOM 546 C C . ILE A 1 70 ? 12.854 2.542 -18.875 1.00 72.31 70 ILE A C 1
ATOM 548 O O . ILE A 1 70 ? 14.028 2.555 -19.238 1.00 72.31 70 ILE A O 1
ATOM 552 N N . GLY A 1 71 ? 12.052 1.499 -19.114 1.00 65.44 71 GLY A N 1
ATOM 553 C CA . GLY A 1 71 ? 12.500 0.211 -19.647 1.00 65.44 71 GLY A CA 1
ATOM 554 C C . GLY A 1 71 ? 12.908 -0.783 -18.553 1.00 65.44 71 GLY A C 1
ATOM 555 O O . GLY A 1 71 ? 12.900 -0.463 -17.363 1.00 65.44 71 GLY A O 1
ATOM 556 N N . GLU A 1 72 ? 13.270 -2.004 -18.965 1.00 60.03 72 GLU A N 1
ATOM 557 C CA . GLU A 1 72 ? 13.653 -3.119 -18.070 1.00 60.03 72 GLU A CA 1
ATOM 558 C C . GLU A 1 72 ? 14.870 -2.786 -17.175 1.00 60.03 72 GLU A C 1
ATOM 560 O O . GLU A 1 72 ? 15.047 -3.389 -16.119 1.00 60.03 72 GLU A O 1
ATOM 565 N N . ASP A 1 73 ? 15.654 -1.765 -17.535 1.00 57.25 73 ASP A N 1
ATOM 566 C CA . ASP A 1 73 ? 16.849 -1.306 -16.811 1.00 57.25 73 ASP A CA 1
ATOM 567 C C . ASP A 1 73 ? 16.535 -0.602 -15.472 1.00 57.25 73 ASP A C 1
ATOM 569 O O . ASP A 1 73 ? 17.446 -0.237 -14.723 1.00 57.25 73 ASP A O 1
ATOM 573 N N . ALA A 1 74 ? 15.252 -0.376 -15.157 1.00 58.56 74 ALA A N 1
ATOM 574 C CA . ALA A 1 74 ? 14.820 0.246 -13.905 1.00 58.56 74 ALA A CA 1
ATOM 575 C C . ALA A 1 74 ? 15.138 -0.616 -12.668 1.00 58.56 74 ALA A C 1
ATOM 577 O O . ALA A 1 74 ? 15.415 -0.074 -11.594 1.00 58.56 74 ALA A O 1
ATOM 578 N N . PHE A 1 75 ? 15.139 -1.942 -12.823 1.00 63.12 75 PHE A N 1
ATOM 579 C CA . PHE A 1 75 ? 15.462 -2.896 -11.769 1.00 63.12 75 PHE A CA 1
ATOM 580 C C . PHE A 1 75 ? 16.799 -3.548 -12.107 1.00 63.12 75 PHE A C 1
ATOM 582 O O . PHE A 1 75 ? 16.894 -4.343 -13.034 1.00 63.12 75 PHE A O 1
ATOM 589 N N . ALA A 1 76 ? 17.851 -3.163 -11.383 1.00 57.97 76 ALA A N 1
ATOM 590 C CA . ALA A 1 76 ? 19.242 -3.537 -11.635 1.00 57.97 76 ALA A CA 1
ATOM 591 C C . ALA A 1 76 ? 19.512 -5.059 -11.530 1.00 57.97 76 ALA A C 1
ATOM 593 O O . ALA A 1 76 ? 20.148 -5.515 -10.583 1.00 57.97 76 ALA A O 1
ATOM 594 N N . GLY A 1 77 ? 19.055 -5.842 -12.512 1.00 57.12 77 GLY A N 1
ATOM 595 C CA . GLY A 1 77 ? 19.349 -7.269 -12.667 1.00 57.12 77 GLY A CA 1
ATOM 596 C C . GLY A 1 77 ? 18.178 -8.236 -12.462 1.00 57.12 77 GLY A C 1
ATOM 597 O O . GLY A 1 77 ? 18.355 -9.418 -12.745 1.00 57.12 77 GLY A O 1
ATOM 598 N N . THR A 1 78 ? 16.994 -7.785 -12.031 1.00 59.72 78 THR A N 1
ATOM 599 C CA . THR A 1 78 ? 15.793 -8.636 -11.939 1.00 59.72 78 THR A CA 1
ATOM 600 C C . THR A 1 78 ? 14.869 -8.397 -13.139 1.00 59.72 78 THR A C 1
ATOM 602 O O . THR A 1 78 ? 14.439 -7.264 -13.359 1.00 59.72 78 THR A O 1
ATOM 605 N N . PRO A 1 79 ? 14.539 -9.430 -13.941 1.00 57.19 79 PRO A N 1
ATOM 606 C CA . PRO A 1 79 ? 1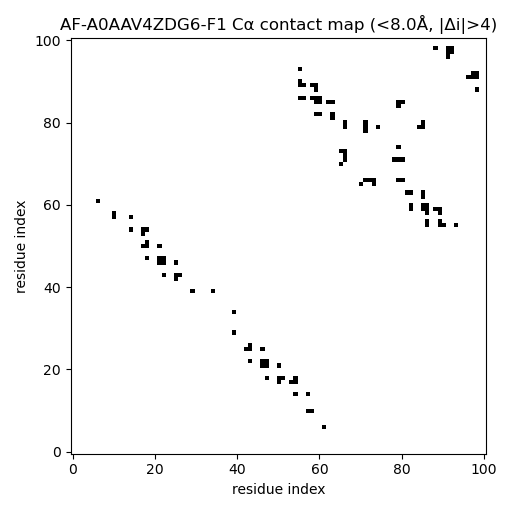3.681 -9.280 -15.112 1.00 57.19 79 PRO A CA 1
ATOM 607 C C . PRO A 1 79 ? 12.218 -9.110 -14.684 1.00 57.19 79 PRO A C 1
ATOM 609 O O . PRO A 1 79 ? 11.433 -10.053 -14.708 1.00 57.19 79 PRO A O 1
ATOM 612 N N . VAL A 1 80 ? 11.845 -7.895 -14.291 1.00 65.44 80 VAL A N 1
ATOM 613 C CA . VAL A 1 80 ? 10.459 -7.522 -13.997 1.00 65.44 80 VAL A CA 1
ATOM 614 C C . VAL A 1 80 ? 9.776 -7.181 -15.322 1.00 65.44 80 VAL A C 1
ATOM 616 O O . VAL A 1 80 ? 9.908 -6.068 -15.828 1.00 65.44 80 VAL A O 1
ATOM 619 N N . LYS A 1 81 ? 9.096 -8.160 -15.931 1.00 66.00 81 LYS A N 1
ATOM 620 C CA . LYS A 1 81 ? 8.517 -8.026 -17.285 1.00 66.00 81 LYS A CA 1
ATOM 621 C C . LYS A 1 81 ? 7.005 -7.925 -17.289 1.00 66.00 81 LYS A C 1
ATOM 623 O O . LYS A 1 81 ? 6.418 -7.394 -18.230 1.00 66.00 81 LYS A O 1
ATOM 628 N N . THR A 1 82 ? 6.362 -8.450 -16.256 1.00 79.44 82 THR A N 1
ATOM 629 C CA . THR A 1 82 ? 4.908 -8.487 -16.141 1.00 79.44 82 THR A CA 1
ATOM 630 C C . THR A 1 82 ? 4.433 -7.759 -14.891 1.00 79.44 82 THR A C 1
ATOM 632 O O . THR A 1 82 ? 5.158 -7.621 -13.908 1.00 79.44 82 THR A O 1
ATOM 635 N N . PHE A 1 83 ? 3.174 -7.318 -14.904 1.00 80.31 83 PHE A N 1
ATOM 636 C CA . PHE A 1 83 ? 2.548 -6.716 -13.727 1.00 80.31 83 PHE A CA 1
ATOM 637 C C . PHE A 1 83 ? 2.563 -7.671 -12.521 1.00 80.31 83 PHE A C 1
ATOM 639 O O . PHE A 1 83 ? 2.655 -7.227 -11.380 1.00 80.31 83 PHE A O 1
ATOM 646 N N . LEU A 1 84 ? 2.510 -8.985 -12.771 1.00 85.38 84 LEU A N 1
ATOM 647 C CA . LEU A 1 84 ? 2.629 -10.004 -11.730 1.00 85.38 84 LEU A CA 1
ATOM 648 C C . LEU A 1 84 ? 4.014 -10.013 -11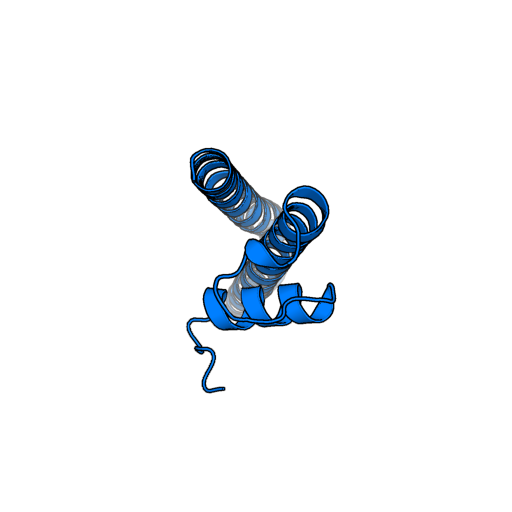.080 1.00 85.38 84 LEU A C 1
ATOM 650 O O . LEU A 1 84 ? 4.088 -10.191 -9.868 1.00 85.38 84 LEU A O 1
ATOM 654 N N . ASP A 1 85 ? 5.077 -9.761 -11.841 1.00 85.00 85 ASP A N 1
ATOM 655 C CA . ASP A 1 85 ? 6.436 -9.668 -11.298 1.00 85.00 85 ASP A CA 1
ATOM 656 C C . ASP A 1 85 ? 6.576 -8.421 -10.416 1.00 85.00 85 ASP A C 1
ATOM 658 O O . ASP A 1 85 ? 7.121 -8.507 -9.318 1.00 85.00 85 ASP A O 1
ATOM 662 N N . CYS A 1 86 ? 6.006 -7.282 -10.838 1.00 86.31 86 CYS A N 1
ATOM 663 C CA . CYS A 1 86 ? 5.929 -6.079 -9.999 1.00 86.31 86 CYS A CA 1
ATOM 664 C C . CYS A 1 86 ? 5.138 -6.349 -8.718 1.00 86.31 86 CYS A C 1
ATOM 666 O O . CYS A 1 86 ? 5.566 -5.976 -7.632 1.00 86.31 86 CYS A O 1
ATOM 668 N N . LEU A 1 87 ? 3.994 -7.027 -8.829 1.00 88.94 87 LEU A N 1
ATOM 669 C CA . LEU A 1 87 ? 3.168 -7.362 -7.677 1.00 88.94 87 LEU A CA 1
ATOM 670 C C . LEU A 1 87 ? 3.904 -8.286 -6.704 1.00 88.94 87 LEU A C 1
ATOM 672 O O . LEU A 1 87 ? 3.896 -8.028 -5.503 1.00 88.94 87 LEU A O 1
ATOM 676 N N . TYR A 1 88 ? 4.561 -9.330 -7.209 1.00 89.12 88 TYR A N 1
ATOM 677 C CA . TYR A 1 88 ? 5.384 -10.228 -6.404 1.00 89.12 88 TYR A CA 1
ATOM 678 C C . TYR A 1 88 ? 6.515 -9.462 -5.710 1.00 89.12 88 TYR A C 1
ATOM 680 O O . TYR A 1 88 ? 6.675 -9.570 -4.494 1.00 89.12 88 TYR A O 1
ATOM 688 N N . PHE A 1 89 ? 7.226 -8.613 -6.457 1.00 86.81 89 PHE A N 1
ATOM 689 C CA . PHE A 1 89 ? 8.293 -7.764 -5.937 1.00 86.81 89 PHE A CA 1
ATOM 690 C C . PHE A 1 89 ? 7.816 -6.867 -4.793 1.00 86.81 89 PHE A C 1
ATOM 692 O O . PHE A 1 89 ? 8.419 -6.854 -3.713 1.00 86.81 89 PHE A O 1
ATOM 699 N N . SER A 1 90 ? 6.706 -6.154 -4.989 1.00 90.12 90 SER A N 1
ATOM 700 C CA . SER A 1 90 ? 6.153 -5.276 -3.963 1.00 90.12 90 SER A CA 1
ATOM 701 C C . SER A 1 90 ? 5.654 -6.062 -2.750 1.00 90.12 90 SER A C 1
ATOM 703 O O . SER A 1 90 ? 5.907 -5.631 -1.631 1.00 90.12 90 SER A O 1
ATOM 705 N N . VAL A 1 91 ? 5.003 -7.222 -2.928 1.00 91.56 91 VAL A N 1
ATOM 706 C CA . VAL A 1 91 ? 4.546 -8.071 -1.808 1.00 91.56 91 VAL A CA 1
ATOM 707 C C . VAL A 1 91 ? 5.733 -8.508 -0.953 1.00 91.56 91 VAL A C 1
ATOM 709 O O . VAL A 1 91 ? 5.752 -8.244 0.247 1.00 91.56 91 VAL A O 1
ATOM 712 N N . VAL A 1 92 ? 6.734 -9.137 -1.570 1.00 90.81 92 VAL A N 1
ATOM 713 C CA . VAL A 1 92 ? 7.886 -9.727 -0.875 1.00 90.81 92 VAL A CA 1
ATOM 714 C C . VAL A 1 92 ? 8.706 -8.664 -0.143 1.00 90.81 92 VAL A C 1
ATOM 716 O O . VAL A 1 92 ? 9.128 -8.880 0.999 1.00 90.81 92 VAL A O 1
ATOM 719 N N . THR A 1 93 ? 8.892 -7.501 -0.773 1.00 89.38 93 THR A N 1
ATOM 720 C CA . THR A 1 93 ? 9.612 -6.367 -0.182 1.00 89.38 93 THR A CA 1
ATOM 721 C C . THR A 1 93 ? 8.820 -5.750 0.969 1.00 89.38 93 THR A C 1
ATOM 723 O O . THR A 1 93 ? 9.366 -5.529 2.049 1.00 89.38 93 THR A O 1
ATOM 726 N N . TYR A 1 94 ? 7.522 -5.503 0.772 1.00 89.00 94 TYR A N 1
ATOM 727 C CA . TYR A 1 94 ? 6.668 -4.848 1.762 1.00 89.00 94 TYR A CA 1
ATOM 728 C C . TYR A 1 94 ? 6.487 -5.693 3.026 1.00 89.00 94 TYR A C 1
ATOM 730 O O . TYR A 1 94 ? 6.495 -5.163 4.135 1.00 89.00 94 TYR A O 1
ATOM 738 N N . THR A 1 95 ? 6.374 -7.018 2.891 1.00 89.94 95 THR A N 1
ATOM 739 C CA . THR A 1 95 ? 6.237 -7.924 4.042 1.00 89.94 95 THR A CA 1
ATOM 740 C C . THR A 1 95 ? 7.572 -8.316 4.671 1.00 89.94 95 THR A C 1
ATOM 742 O O . THR A 1 95 ? 7.583 -9.133 5.588 1.00 89.94 95 THR A O 1
ATOM 745 N N . SER A 1 96 ? 8.697 -7.768 4.194 1.00 88.69 96 SER A N 1
ATOM 746 C CA . SER A 1 96 ? 10.052 -8.165 4.613 1.00 88.69 96 SER A CA 1
ATOM 747 C C . SER A 1 96 ? 10.334 -9.669 4.460 1.00 88.69 96 SER A C 1
ATOM 749 O O . SER A 1 96 ? 11.126 -10.223 5.219 1.00 88.69 96 SER A O 1
ATOM 751 N N . LEU A 1 97 ? 9.675 -10.346 3.509 1.00 88.62 97 LEU A N 1
ATOM 752 C CA . LEU A 1 97 ? 9.869 -11.784 3.285 1.00 88.62 97 LEU A CA 1
ATOM 753 C C . LEU A 1 97 ? 11.221 -12.054 2.607 1.00 88.62 97 LEU A C 1
ATOM 755 O O . LEU A 1 97 ? 11.900 -13.016 2.954 1.00 88.62 97 LEU A O 1
ATOM 759 N N . GLY A 1 98 ? 11.640 -11.147 1.717 1.00 81.00 98 GLY A N 1
ATOM 760 C CA . GLY A 1 98 ? 12.901 -11.243 0.982 1.00 81.00 98 GLY A CA 1
ATOM 761 C C . GLY A 1 98 ? 12.827 -12.186 -0.222 1.00 81.00 98 GLY A C 1
ATOM 762 O O . GLY A 1 98 ? 12.050 -13.130 -0.250 1.00 81.00 98 GLY A O 1
ATOM 763 N N . PHE A 1 99 ? 13.628 -11.885 -1.239 1.00 74.69 99 PHE A N 1
ATOM 764 C CA . PHE A 1 99 ? 13.534 -12.477 -2.575 1.00 74.69 99 PHE A CA 1
ATOM 765 C C . PHE A 1 99 ? 13.896 -13.966 -2.614 1.00 74.69 99 PHE A C 1
ATOM 767 O O . PHE A 1 99 ? 13.117 -14.762 -3.129 1.00 74.69 99 PHE A O 1
ATOM 774 N N . GLY A 1 100 ? 14.975 -14.372 -1.937 1.00 70.12 100 GLY A N 1
ATOM 775 C CA . GLY A 1 100 ? 15.328 -15.786 -1.739 1.00 70.12 100 GLY A CA 1
ATOM 776 C C . GLY A 1 100 ? 15.618 -16.586 -3.021 1.00 70.12 100 GLY A C 1
ATOM 777 O O . GLY A 1 100 ? 15.971 -17.761 -2.906 1.00 70.12 100 GLY A O 1
ATOM 778 N N . ASP A 1 101 ? 15.472 -15.959 -4.188 1.00 66.19 101 ASP A N 1
ATOM 779 C CA . ASP A 1 101 ? 15.725 -16.434 -5.546 1.00 66.19 101 ASP A CA 1
ATOM 780 C C . ASP A 1 101 ? 17.050 -15.901 -6.122 1.00 66.19 101 ASP A C 1
ATOM 782 O O . ASP A 1 101 ? 17.653 -14.964 -5.542 1.00 66.19 101 ASP A O 1
#

Secondary structure (DSSP, 8-state):
-HHHHHHHHHHHHHHHHHHHHHHHHHHHHHHH----HHHHHHHHHHHHHHHHHHHHHHHHHHHHHHHHHH-GGGSSS----SHHHHHHHHHHHHTT-----

pLDDT: mean 85.77, std 10.77, range [57.12, 97.56]